Protein AF-A0A1G8CU38-F1 (afdb_monomer)

Organism: NCBI:txid930129
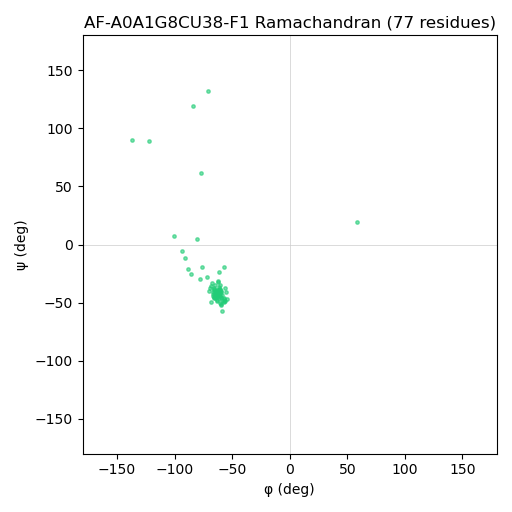
Radius of gyration: 15.64 Å; Cα contacts (8 Å, |Δi|>4): 43; chains: 1; bounding box: 39×24×39 Å

Mean predicted aligned error: 6.43 Å

InterPro domains:
  IPR012851 Spore coat protein CotF-like [PF07875] (5-61)
  IPR012851 Spore coat protein CotF-like [PTHR39183] (4-76)

Solvent-accessible surface area (backbone atoms only — not comparable to full-atom values): 4335 Å² total; per-residue (Å²): 109,73,54,58,56,48,48,52,50,38,52,50,28,54,50,52,34,52,53,32,55,53,50,44,72,69,50,85,49,69,70,57,36,57,51,39,52,52,52,30,54,54,30,49,53,50,31,52,50,47,48,49,56,32,42,78,67,66,62,45,48,80,90,38,65,68,61,39,52,53,50,54,52,52,62,63,69,78,110

Secondary structure (DSSP, 8-state):
-HHHHHHHHHHHHHHHHHHHHHHHHH---HHHHHHHHHHHHHHHHHHHHHHHHHHHTTS--TT-HHHHHHHHHHHHH--

pLDDT: mean 87.35, std 13.25, range [51.12, 98.69]

Sequence (79 aa):
MTGFYAGDLLGLAKTTVRNYAIAITETATSQLRKVLKRQLNSAIDLHARVFRFMYQRSYYPSYNLEKLLQNDVQNAYEH

Foldseek 3Di:
DVLVVLVVQLVVLVVLLVVLVVVLVPDPDPVVNVVSVVVSVVSVVSNVVSVVVCVVVVSAPPVDVVVNVVSVVVVVVVD

Nearest PDB structures (foldseek):
  5l89-assembly3_Z  TM=9.679E-01  e=6.142E-01  Rhodospirillum rubrum
  5l89-assembly3_Y  TM=9.643E-01  e=8.483E-01  Rhodospirillum rubrum
  6sv1-assembly1_I  TM=9.687E-01  e=1.250E+00  Rhodospirillum rubrum
  5n5e-assembly1_e  TM=6.337E-01  e=1.030E+00  Pyrococcus furiosus COM1

Structure (mmCIF, N/CA/C/O backbone):
data_AF-A0A1G8CU38-F1
#
_entry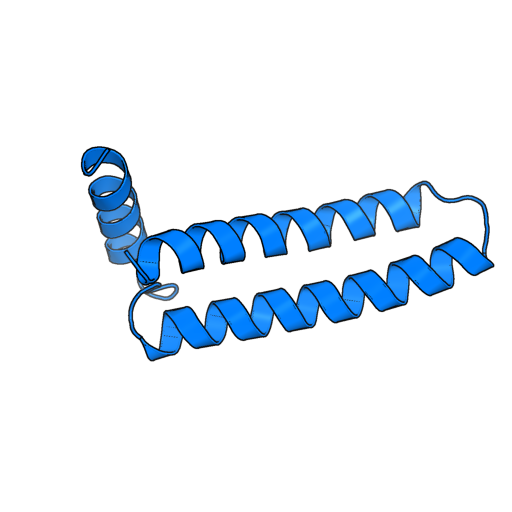.id   AF-A0A1G8CU38-F1
#
loop_
_atom_site.group_PDB
_atom_site.id
_atom_site.type_symbol
_atom_site.label_atom_id
_atom_site.label_alt_id
_atom_site.label_comp_id
_atom_site.label_asym_id
_atom_site.label_entity_id
_atom_site.label_seq_id
_atom_site.pdbx_PDB_ins_code
_atom_site.Cartn_x
_atom_site.Cartn_y
_atom_site.Cartn_z
_atom_site.occupancy
_atom_site.B_iso_or_equiv
_atom_site.auth_seq_id
_atom_site.auth_comp_id
_atom_site.auth_asym_id
_atom_site.auth_atom_id
_atom_site.pdbx_PDB_model_num
ATOM 1 N N . MET A 1 1 ? 11.142 11.528 -18.013 1.00 69.75 1 MET A N 1
ATOM 2 C CA . MET A 1 1 ? 10.193 12.282 -17.153 1.00 69.75 1 MET A CA 1
ATOM 3 C C . MET A 1 1 ? 8.987 11.466 -16.677 1.00 69.75 1 MET A C 1
ATOM 5 O O . MET A 1 1 ? 8.776 11.400 -15.478 1.00 69.75 1 MET A O 1
ATOM 9 N N . THR A 1 2 ? 8.187 10.823 -17.541 1.00 8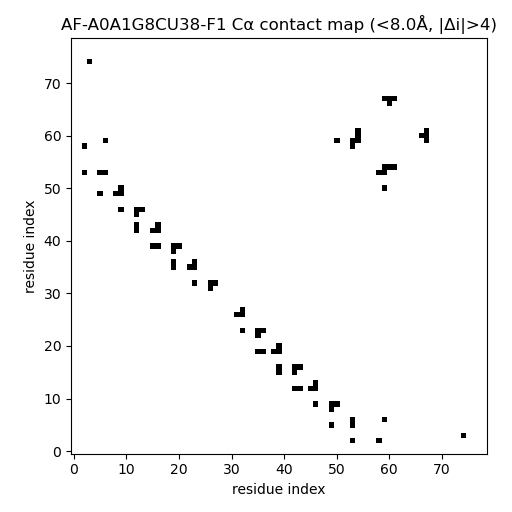2.94 2 THR A N 1
ATOM 10 C CA . THR A 1 2 ? 6.973 10.081 -17.104 1.00 82.94 2 THR A CA 1
ATOM 11 C C . THR A 1 2 ? 7.251 8.911 -16.153 1.00 82.94 2 THR A C 1
ATOM 13 O O . THR A 1 2 ? 6.492 8.706 -15.212 1.00 82.94 2 THR A O 1
ATOM 16 N N . GLY A 1 3 ? 8.330 8.152 -16.378 1.00 82.94 3 GLY A N 1
ATOM 17 C CA . GLY A 1 3 ? 8.737 7.050 -15.497 1.00 82.94 3 GLY A CA 1
ATOM 18 C C . GLY A 1 3 ? 9.152 7.515 -14.099 1.00 82.94 3 GLY A C 1
ATOM 19 O O . GLY A 1 3 ? 8.731 6.910 -13.119 1.00 82.94 3 GLY A O 1
ATOM 20 N N . PHE A 1 4 ? 9.883 8.630 -14.017 1.00 83.06 4 PHE A N 1
ATOM 21 C CA . PHE A 1 4 ? 10.318 9.252 -12.763 1.00 83.06 4 PHE A CA 1
ATOM 22 C C . PHE A 1 4 ? 9.127 9.637 -11.871 1.00 83.06 4 PHE A C 1
ATOM 24 O O . PHE A 1 4 ? 8.970 9.090 -10.784 1.00 83.06 4 PHE A O 1
ATOM 31 N N . TYR A 1 5 ? 8.197 10.455 -12.381 1.00 89.25 5 TYR A N 1
ATOM 32 C CA . TYR A 1 5 ? 7.001 10.848 -11.622 1.00 89.25 5 TYR A CA 1
ATOM 33 C C . TYR A 1 5 ? 6.094 9.663 -11.264 1.00 89.25 5 TYR A C 1
ATOM 35 O O . TYR A 1 5 ? 5.426 9.673 -10.230 1.00 89.25 5 TYR A O 1
ATOM 43 N N . ALA A 1 6 ? 6.050 8.626 -12.108 1.00 89.81 6 ALA A N 1
ATOM 44 C CA . ALA A 1 6 ? 5.330 7.401 -11.779 1.00 89.81 6 ALA A CA 1
ATOM 45 C C . ALA A 1 6 ? 6.006 6.633 -10.630 1.00 89.81 6 ALA A C 1
ATOM 47 O O . ALA A 1 6 ? 5.304 6.072 -9.790 1.00 89.81 6 ALA A O 1
ATOM 48 N N . GLY A 1 7 ? 7.341 6.647 -10.568 1.00 89.44 7 GLY A N 1
ATOM 49 C CA . GLY A 1 7 ? 8.131 6.104 -9.463 1.00 89.44 7 GLY A CA 1
ATOM 50 C C . GLY A 1 7 ? 7.862 6.831 -8.148 1.00 89.44 7 GLY A C 1
ATOM 51 O O . GLY A 1 7 ? 7.538 6.177 -7.154 1.00 89.44 7 GLY A O 1
ATOM 52 N N . ASP A 1 8 ? 7.874 8.166 -8.166 1.00 90.75 8 ASP A N 1
ATOM 53 C CA . ASP A 1 8 ? 7.504 8.991 -7.009 1.00 90.75 8 ASP A CA 1
ATOM 54 C C . ASP A 1 8 ? 6.087 8.672 -6.527 1.00 90.75 8 ASP A C 1
ATOM 56 O O . ASP A 1 8 ? 5.859 8.395 -5.346 1.00 90.75 8 ASP A O 1
ATOM 60 N N . LEU A 1 9 ? 5.123 8.628 -7.453 1.00 94.38 9 LEU A N 1
ATOM 61 C CA . LEU A 1 9 ? 3.739 8.290 -7.136 1.00 94.38 9 LEU A CA 1
ATOM 62 C C . LEU A 1 9 ? 3.609 6.868 -6.567 1.00 94.38 9 LEU A C 1
ATOM 64 O O . LEU A 1 9 ? 2.822 6.644 -5.645 1.00 94.38 9 LEU A O 1
ATOM 68 N N . LEU A 1 10 ? 4.380 5.903 -7.081 1.00 93.94 10 LEU A N 1
ATOM 69 C CA . LEU A 1 10 ? 4.406 4.533 -6.566 1.00 93.94 10 LEU A CA 1
ATOM 70 C C . LEU A 1 10 ? 4.954 4.489 -5.133 1.00 93.94 10 LEU A C 1
ATOM 72 O O . LEU A 1 10 ? 4.406 3.774 -4.288 1.00 93.94 10 LEU A O 1
ATOM 76 N N . GLY A 1 11 ? 6.016 5.249 -4.853 1.00 92.81 11 GLY A N 1
ATOM 77 C CA . GLY A 1 11 ? 6.584 5.414 -3.515 1.00 92.81 11 GLY A CA 1
ATOM 78 C C . GLY A 1 11 ? 5.579 6.025 -2.540 1.00 92.81 11 GLY A C 1
ATOM 79 O O . GLY A 1 11 ? 5.311 5.446 -1.483 1.00 92.81 11 GLY A O 1
ATOM 80 N N . LEU A 1 12 ? 4.947 7.133 -2.936 1.00 96.44 12 LEU A N 1
ATOM 81 C CA . LEU A 1 12 ? 3.897 7.795 -2.162 1.00 96.44 12 LEU A CA 1
ATOM 82 C C . LEU A 1 12 ? 2.735 6.846 -1.864 1.00 96.44 12 LEU A C 1
ATOM 84 O O . LEU A 1 12 ? 2.340 6.726 -0.706 1.00 96.44 12 LEU A O 1
ATOM 88 N N . ALA A 1 13 ? 2.245 6.099 -2.858 1.00 97.00 13 ALA A N 1
ATOM 89 C CA . ALA A 1 13 ? 1.144 5.155 -2.669 1.00 97.00 13 ALA A CA 1
ATOM 90 C C . ALA A 1 13 ? 1.470 4.069 -1.623 1.00 97.00 13 ALA A C 1
ATOM 92 O O . ALA A 1 13 ? 0.627 3.759 -0.779 1.00 97.00 13 ALA A O 1
ATOM 93 N N . LYS A 1 14 ? 2.701 3.530 -1.612 1.00 96.19 14 LYS A N 1
ATOM 94 C CA . LYS A 1 14 ? 3.155 2.576 -0.575 1.00 96.19 14 LYS A CA 1
ATOM 95 C C . LYS A 1 14 ? 3.144 3.213 0.815 1.00 96.19 14 LYS A C 1
ATOM 97 O O . LYS A 1 14 ? 2.690 2.591 1.775 1.00 96.19 14 LYS A O 1
ATOM 102 N N . THR A 1 15 ? 3.641 4.442 0.930 1.00 97.81 15 THR A N 1
ATOM 103 C CA . THR A 1 15 ? 3.654 5.191 2.194 1.00 97.81 15 THR A CA 1
ATOM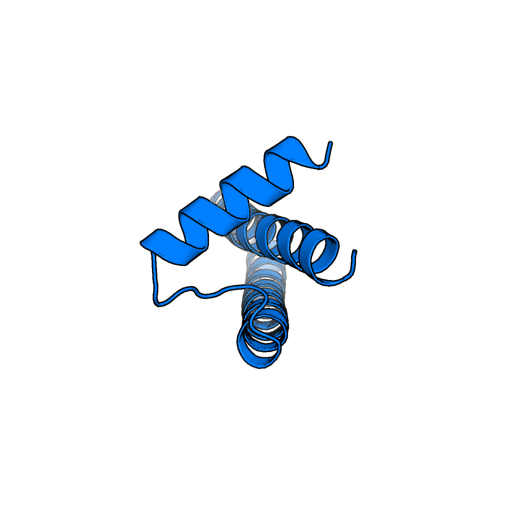 104 C C . THR A 1 15 ? 2.237 5.474 2.686 1.00 97.81 15 THR A C 1
ATOM 106 O O . THR A 1 15 ? 1.940 5.224 3.851 1.00 97.81 15 THR A O 1
ATOM 109 N N . THR A 1 16 ? 1.324 5.881 1.802 1.00 98.12 16 THR A N 1
ATOM 110 C CA . THR A 1 16 ? -0.089 6.106 2.140 1.00 98.12 16 THR A CA 1
ATOM 111 C C . THR A 1 16 ? -0.755 4.846 2.700 1.00 98.12 16 THR A C 1
ATOM 113 O O . THR A 1 16 ? -1.449 4.927 3.712 1.00 98.12 16 THR A O 1
ATOM 116 N N . VAL A 1 17 ? -0.511 3.673 2.101 1.00 98.50 17 VAL A N 1
ATOM 117 C CA . VAL A 1 17 ? -1.025 2.387 2.611 1.00 98.50 17 VAL A CA 1
ATOM 118 C C . VAL A 1 17 ? -0.542 2.125 4.044 1.00 98.50 17 VAL A C 1
ATOM 120 O O . VAL A 1 17 ? -1.354 1.808 4.914 1.00 98.50 17 VAL A O 1
ATOM 123 N N . ARG A 1 18 ? 0.758 2.306 4.320 1.00 98.31 18 ARG A N 1
ATOM 124 C CA . ARG A 1 18 ? 1.319 2.120 5.673 1.00 98.31 18 ARG A CA 1
ATOM 125 C C . ARG A 1 18 ? 0.733 3.110 6.677 1.00 98.31 18 ARG A C 1
ATOM 127 O O . ARG A 1 18 ? 0.329 2.702 7.762 1.00 98.31 18 ARG A O 1
ATOM 134 N N . ASN A 1 19 ? 0.617 4.380 6.296 1.00 98.38 19 ASN A N 1
ATOM 135 C CA . ASN A 1 19 ? 0.078 5.425 7.166 1.00 98.38 19 ASN A CA 1
ATOM 136 C C . ASN A 1 19 ? -1.384 5.158 7.541 1.00 98.38 19 ASN A C 1
ATOM 138 O O . ASN A 1 19 ? -1.764 5.346 8.695 1.00 98.38 19 ASN A O 1
ATOM 142 N N . TYR A 1 20 ? -2.201 4.657 6.608 1.00 98.62 20 TYR A N 1
ATOM 143 C CA . TYR A 1 20 ? -3.567 4.257 6.941 1.00 98.62 20 TYR A CA 1
ATOM 144 C C . TYR A 1 20 ? -3.614 3.070 7.902 1.00 98.62 20 TYR A C 1
ATOM 146 O O . TYR A 1 20 ? -4.453 3.067 8.801 1.00 98.62 20 TYR A O 1
ATOM 154 N N . ALA A 1 21 ? -2.727 2.082 7.754 1.00 98.31 21 ALA A N 1
ATOM 155 C CA . ALA A 1 21 ? -2.653 0.965 8.693 1.00 98.31 21 ALA A CA 1
ATOM 156 C C . ALA A 1 21 ? -2.336 1.447 10.122 1.00 98.31 21 ALA A C 1
ATOM 158 O O . ALA A 1 21 ? -3.034 1.054 11.056 1.00 98.31 21 ALA A O 1
ATOM 159 N N . ILE A 1 22 ? -1.372 2.365 10.268 1.00 98.56 22 ILE A N 1
ATOM 160 C CA . ILE A 1 22 ? -1.020 3.010 11.547 1.00 98.56 22 ILE A CA 1
ATOM 161 C C . ILE A 1 22 ? -2.229 3.763 12.125 1.00 98.56 22 ILE A C 1
ATOM 163 O O . ILE A 1 22 ? -2.660 3.497 13.249 1.00 98.56 22 ILE A O 1
ATOM 167 N N . ALA A 1 23 ? -2.867 4.626 11.330 1.00 98.19 23 ALA A N 1
ATOM 168 C CA . ALA A 1 23 ? -4.026 5.400 11.776 1.00 98.19 23 ALA A CA 1
ATOM 169 C C . ALA A 1 23 ? -5.210 4.507 12.205 1.00 98.19 23 ALA A C 1
ATOM 171 O O . ALA A 1 23 ? -5.938 4.823 13.150 1.00 98.19 23 ALA A O 1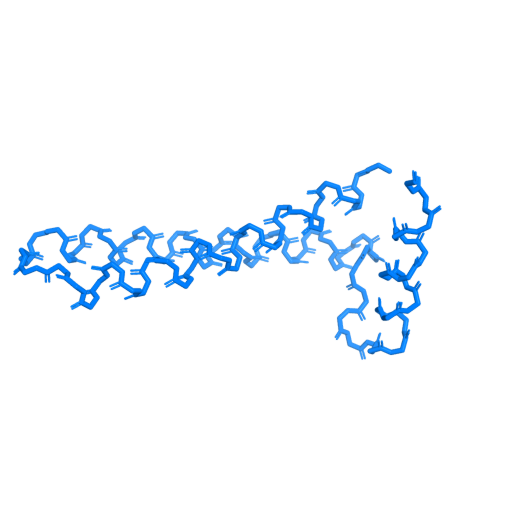
ATOM 172 N N . ILE A 1 24 ? -5.410 3.364 11.536 1.00 98.50 24 ILE A N 1
ATOM 173 C CA . ILE A 1 24 ? -6.433 2.375 11.905 1.00 98.50 24 ILE A CA 1
ATOM 174 C C . ILE A 1 24 ? -6.139 1.754 13.270 1.00 98.50 24 ILE A C 1
ATOM 176 O O . ILE A 1 24 ? -7.098 1.442 13.978 1.00 98.50 24 ILE A O 1
ATOM 180 N N . THR A 1 25 ? -4.872 1.547 13.637 1.00 98.06 25 THR A N 1
ATOM 181 C CA . THR A 1 25 ? -4.500 0.999 14.951 1.00 98.06 25 THR A CA 1
ATOM 182 C C . THR A 1 25 ? -4.566 2.038 16.067 1.00 98.06 25 THR A C 1
ATOM 184 O O . THR A 1 25 ? -4.921 1.684 17.185 1.00 98.06 25 THR A O 1
ATOM 187 N N . GLU A 1 26 ? -4.331 3.315 15.761 1.00 97.94 26 GLU A N 1
ATOM 188 C CA . GLU A 1 26 ? -4.309 4.403 16.752 1.00 97.94 26 GLU A CA 1
ATOM 189 C C . GLU A 1 26 ? -5.682 5.042 17.003 1.00 97.94 26 GLU A C 1
ATOM 191 O O . GLU A 1 26 ? -5.916 5.649 18.048 1.00 97.94 26 GLU A O 1
ATOM 196 N N . THR A 1 27 ? -6.635 4.911 16.074 1.00 96.50 27 THR A N 1
ATOM 197 C CA . THR A 1 27 ? -7.960 5.511 16.263 1.00 96.50 27 THR A CA 1
ATOM 198 C C . THR A 1 27 ? -8.776 4.782 17.338 1.00 96.50 27 THR A C 1
ATOM 200 O O . THR A 1 27 ? -8.922 3.558 17.308 1.00 96.50 27 THR A O 1
ATOM 203 N N . ALA A 1 28 ? -9.378 5.529 18.269 1.00 94.31 28 ALA A N 1
ATOM 204 C CA . ALA A 1 28 ? -10.320 4.992 19.260 1.00 94.31 28 ALA A CA 1
ATOM 205 C C . ALA A 1 28 ? -11.769 4.930 18.729 1.00 94.31 28 ALA A C 1
ATOM 207 O O . ALA A 1 28 ? -12.567 4.093 19.151 1.00 94.31 28 ALA A O 1
ATOM 208 N N . THR A 1 29 ? -12.111 5.773 17.751 1.00 97.81 29 THR A N 1
ATOM 209 C CA . THR A 1 29 ? -13.487 5.942 17.267 1.00 97.81 29 THR A CA 1
ATOM 210 C C . THR A 1 29 ? -13.850 4.889 16.220 1.00 97.81 29 THR A C 1
ATOM 212 O O . THR A 1 29 ? -13.263 4.825 15.138 1.00 97.81 29 THR A O 1
ATOM 215 N N . SER A 1 30 ? -14.871 4.073 16.498 1.00 95.94 30 SER A N 1
ATOM 216 C CA . SER A 1 30 ? -15.275 2.963 15.616 1.00 95.94 30 SER A CA 1
ATOM 217 C C . SER A 1 30 ? -15.695 3.414 14.207 1.00 95.94 30 SER A C 1
ATOM 219 O O . SER A 1 30 ? -15.362 2.763 13.213 1.00 95.94 30 SER A O 1
ATOM 221 N N . GLN A 1 31 ? -16.385 4.552 14.104 1.00 97.50 31 GLN A N 1
ATOM 222 C CA . GLN A 1 31 ? -16.819 5.145 12.841 1.00 97.50 31 GLN A CA 1
ATOM 223 C C . GLN A 1 31 ? -15.612 5.605 12.019 1.00 97.50 31 GLN A C 1
ATOM 225 O O . GLN A 1 31 ? -15.528 5.292 10.831 1.00 97.50 31 GLN A O 1
ATOM 230 N N . LEU A 1 32 ? -14.641 6.257 12.666 1.00 97.38 32 LEU A N 1
ATOM 231 C CA . LEU A 1 32 ? -13.403 6.689 12.021 1.00 97.38 32 LEU A CA 1
ATOM 232 C C . LEU A 1 32 ? -12.597 5.483 11.524 1.00 97.38 32 LEU A C 1
ATOM 234 O O . LEU A 1 32 ? -12.192 5.453 10.365 1.00 97.38 32 LEU A O 1
ATOM 238 N N . ARG A 1 33 ? -12.490 4.417 12.328 1.00 98.38 33 ARG A N 1
ATOM 239 C CA . ARG A 1 33 ? -11.850 3.155 11.916 1.00 98.38 33 ARG A CA 1
ATOM 240 C C . ARG A 1 33 ? -12.468 2.567 10.643 1.00 98.38 33 ARG A C 1
ATOM 242 O O . ARG A 1 33 ? -11.743 2.085 9.776 1.00 98.38 33 ARG A O 1
ATOM 249 N N . LYS A 1 34 ? -13.801 2.609 10.500 1.00 98.38 34 LYS A N 1
ATOM 250 C CA . LYS A 1 34 ? -14.501 2.144 9.284 1.00 98.38 34 LYS A CA 1
ATOM 251 C C . LYS A 1 34 ? -14.180 3.005 8.059 1.00 98.38 34 LYS A C 1
ATOM 253 O O . LYS A 1 34 ? -14.091 2.470 6.956 1.00 98.38 34 LYS A O 1
ATOM 258 N N . VAL A 1 35 ? -14.038 4.319 8.227 1.00 98.50 35 VAL A N 1
ATOM 259 C CA . VAL A 1 35 ? -13.658 5.234 7.137 1.00 98.50 35 VAL A CA 1
ATOM 260 C C . VAL A 1 35 ? -12.213 4.987 6.711 1.00 98.50 35 VAL A C 1
ATOM 262 O O . VAL A 1 35 ? -11.969 4.751 5.530 1.00 98.50 35 VAL A O 1
ATOM 265 N N . LEU A 1 36 ? -11.282 4.928 7.666 1.00 98.56 36 LEU A N 1
ATOM 266 C CA . LEU A 1 36 ? -9.865 4.692 7.387 1.00 98.56 36 LEU A CA 1
ATOM 267 C C . LEU A 1 36 ? -9.632 3.341 6.696 1.00 98.56 36 LEU A C 1
ATOM 269 O O . LEU A 1 36 ? -8.861 3.270 5.748 1.00 98.56 36 LEU A O 1
ATOM 273 N N . LYS A 1 37 ? -10.358 2.279 7.080 1.00 98.50 37 LYS A N 1
ATOM 274 C CA . LYS A 1 37 ? -10.313 0.983 6.371 1.00 98.50 37 LYS A CA 1
ATOM 275 C C . LYS A 1 37 ? -10.744 1.088 4.905 1.00 98.50 37 LYS A C 1
ATOM 277 O O . LYS A 1 37 ? -10.139 0.459 4.044 1.00 98.50 37 LYS A O 1
ATOM 282 N N . ARG A 1 38 ? -11.775 1.884 4.601 1.00 98.62 38 ARG A N 1
ATOM 283 C CA . ARG A 1 38 ? -12.201 2.117 3.210 1.00 98.62 38 ARG A CA 1
ATOM 284 C C . ARG A 1 38 ? -11.144 2.887 2.423 1.00 98.62 38 ARG A C 1
ATOM 286 O O . ARG A 1 38 ? -10.847 2.513 1.295 1.00 98.62 38 ARG A O 1
ATOM 293 N N . GLN A 1 39 ? -10.549 3.910 3.029 1.00 98.50 39 GLN A N 1
ATOM 294 C CA . GLN A 1 39 ? -9.473 4.682 2.406 1.00 98.50 39 GLN A CA 1
ATOM 295 C C . GLN A 1 39 ? -8.203 3.844 2.190 1.00 98.50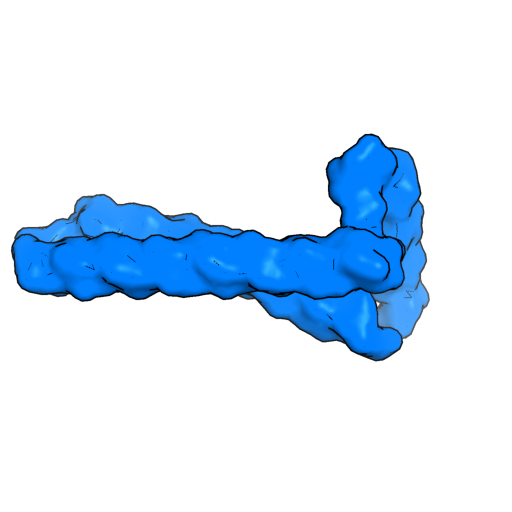 39 GLN A C 1
ATOM 297 O O . GLN A 1 39 ? -7.594 3.948 1.129 1.00 98.50 39 GLN A O 1
ATOM 302 N N . LEU A 1 40 ? -7.858 2.956 3.132 1.00 98.62 40 LEU A N 1
ATOM 303 C CA . LEU A 1 40 ? -6.782 1.974 2.982 1.00 98.62 40 LEU A CA 1
ATOM 304 C C . LEU A 1 40 ? -7.000 1.099 1.742 1.00 98.62 40 LEU A C 1
ATOM 306 O O . LEU A 1 40 ? -6.088 0.962 0.933 1.00 98.62 40 LEU A O 1
ATOM 310 N N . ASN A 1 41 ? -8.206 0.552 1.563 1.00 98.69 41 ASN A N 1
ATOM 311 C CA . ASN A 1 41 ? -8.524 -0.259 0.386 1.00 98.69 41 ASN A CA 1
ATOM 312 C C . ASN A 1 41 ? -8.371 0.550 -0.913 1.00 98.69 41 ASN A C 1
ATOM 314 O O . ASN A 1 41 ? -7.714 0.093 -1.845 1.00 98.69 41 ASN A O 1
ATOM 318 N N . SER A 1 42 ? -8.864 1.792 -0.950 1.00 98.50 42 SER A N 1
ATOM 319 C CA . SER A 1 42 ? -8.666 2.679 -2.106 1.00 98.50 42 SER A CA 1
ATOM 320 C C . SER A 1 42 ? -7.187 2.987 -2.382 1.00 98.50 42 SER A C 1
ATOM 322 O O . SER A 1 42 ? -6.786 3.090 -3.544 1.00 98.50 42 SER A O 1
ATOM 324 N N . ALA A 1 43 ? -6.364 3.128 -1.337 1.00 98.38 43 ALA A N 1
ATOM 325 C CA . ALA A 1 43 ? -4.923 3.341 -1.463 1.00 98.38 43 ALA A CA 1
ATOM 326 C C . ALA A 1 43 ? -4.202 2.092 -2.001 1.00 98.38 43 ALA A C 1
ATOM 328 O O . ALA A 1 43 ? -3.304 2.218 -2.835 1.00 98.38 43 ALA A O 1
ATOM 329 N N . ILE A 1 44 ? -4.630 0.891 -1.594 1.00 98.38 44 ILE A N 1
ATOM 330 C CA . ILE A 1 44 ? -4.144 -0.382 -2.149 1.00 98.38 44 ILE A CA 1
ATOM 331 C C . ILE A 1 44 ? -4.470 -0.469 -3.647 1.00 98.38 44 ILE A C 1
ATOM 333 O O . ILE A 1 44 ? -3.585 -0.774 -4.451 1.00 98.38 44 ILE A O 1
ATOM 337 N N . ASP A 1 45 ? -5.698 -0.124 -4.045 1.00 98.44 45 ASP A N 1
ATOM 338 C CA . ASP A 1 45 ? -6.101 -0.107 -5.456 1.00 98.44 45 ASP A CA 1
ATOM 339 C C . ASP A 1 45 ? -5.312 0.926 -6.270 1.00 98.44 45 ASP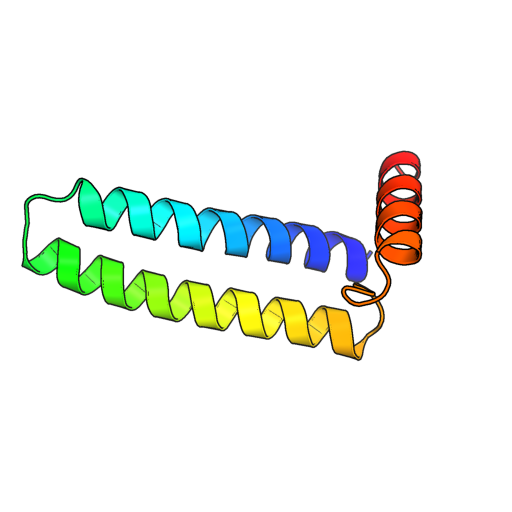 A C 1
ATOM 341 O O . ASP A 1 45 ? -4.922 0.671 -7.412 1.00 98.44 45 ASP A O 1
ATOM 345 N N . LEU A 1 46 ? -5.053 2.107 -5.695 1.00 97.94 46 LEU A N 1
ATOM 346 C CA . LEU A 1 46 ? -4.194 3.118 -6.309 1.00 97.94 46 LEU A CA 1
ATOM 347 C C . LEU A 1 46 ? -2.779 2.575 -6.529 1.00 97.94 46 LEU A C 1
ATOM 349 O O . LEU A 1 46 ? -2.292 2.626 -7.657 1.00 97.94 46 LEU A O 1
ATOM 353 N N . HIS A 1 47 ? -2.155 2.007 -5.496 1.00 97.12 47 HIS A N 1
ATOM 354 C CA . HIS A 1 47 ? -0.832 1.395 -5.603 1.00 97.12 47 HIS A CA 1
ATOM 355 C C . HIS A 1 47 ? -0.785 0.340 -6.719 1.00 97.12 47 HIS A C 1
ATOM 357 O O . HIS A 1 47 ? 0.110 0.374 -7.564 1.00 97.12 47 HIS A O 1
ATOM 363 N N . ALA A 1 48 ? -1.779 -0.553 -6.782 1.00 96.19 48 ALA A N 1
ATOM 364 C CA . ALA A 1 48 ? -1.854 -1.582 -7.817 1.00 96.19 48 ALA A CA 1
ATOM 365 C C . ALA A 1 48 ? -1.981 -0.991 -9.233 1.00 96.19 48 ALA A C 1
ATOM 367 O O . ALA A 1 48 ? -1.343 -1.481 -10.167 1.00 96.19 48 ALA A O 1
ATOM 368 N N . ARG A 1 49 ? -2.777 0.073 -9.408 1.00 97.06 49 ARG A N 1
ATOM 369 C CA . ARG A 1 49 ? -2.915 0.772 -10.697 1.00 97.06 49 ARG A CA 1
ATOM 370 C C . ARG A 1 49 ? -1.610 1.430 -11.136 1.00 97.06 49 ARG A C 1
ATOM 372 O O . ARG A 1 49 ? -1.219 1.255 -12.288 1.00 97.06 49 ARG A O 1
ATOM 379 N N . VAL A 1 50 ? -0.925 2.129 -10.231 1.00 94.56 50 VAL A N 1
ATOM 380 C CA . VAL A 1 50 ? 0.361 2.786 -10.526 1.00 94.56 50 VAL A CA 1
ATOM 381 C C . VAL A 1 50 ? 1.426 1.744 -10.869 1.00 94.56 50 VAL A C 1
ATOM 383 O O . VAL A 1 50 ? 2.107 1.871 -11.883 1.00 94.56 50 VAL A O 1
ATOM 386 N N . PHE A 1 51 ? 1.505 0.659 -10.096 1.00 91.81 51 PHE A N 1
ATOM 387 C CA . PHE A 1 51 ? 2.416 -0.448 -10.379 1.00 91.81 51 PHE A CA 1
ATOM 388 C C . PHE A 1 51 ? 2.175 -1.046 -11.771 1.00 91.81 51 PHE A C 1
ATOM 390 O O . PHE A 1 51 ? 3.109 -1.169 -12.559 1.00 91.81 51 PHE A O 1
ATOM 397 N N . ARG A 1 52 ? 0.918 -1.368 -12.113 1.00 92.44 52 ARG A N 1
ATOM 398 C CA . ARG A 1 52 ? 0.566 -1.912 -13.437 1.00 92.44 52 ARG A CA 1
ATOM 399 C C . ARG A 1 52 ? 0.915 -0.944 -14.563 1.00 92.44 52 ARG A C 1
ATOM 401 O O . ARG A 1 52 ? 1.455 -1.381 -15.572 1.00 92.44 52 ARG A O 1
ATOM 408 N N . PHE A 1 53 ? 0.650 0.350 -14.378 1.00 92.75 53 PHE A N 1
ATOM 409 C CA . PHE A 1 53 ? 1.014 1.394 -15.338 1.00 92.75 53 PHE A CA 1
ATOM 410 C C . PHE A 1 53 ? 2.522 1.408 -15.619 1.00 92.75 53 PHE A C 1
ATOM 412 O O . PHE A 1 53 ? 2.925 1.472 -16.781 1.00 92.75 53 PHE A O 1
ATOM 419 N N . MET A 1 54 ? 3.347 1.337 -14.569 1.00 90.69 54 MET A N 1
ATOM 420 C CA . MET A 1 54 ? 4.805 1.326 -14.709 1.00 90.69 54 MET A CA 1
ATOM 421 C C . MET A 1 54 ? 5.311 0.018 -15.314 1.00 90.69 54 MET A C 1
ATOM 423 O O . MET A 1 54 ? 6.197 0.043 -16.166 1.00 90.69 54 MET A O 1
ATOM 427 N N . TYR A 1 55 ? 4.728 -1.111 -14.909 1.00 86.50 55 TYR A N 1
ATOM 428 C CA . TYR A 1 55 ? 5.089 -2.433 -15.409 1.00 86.50 55 TYR A CA 1
ATOM 429 C C . TYR A 1 55 ? 4.801 -2.577 -16.910 1.00 86.50 55 TYR A C 1
ATOM 431 O O . TYR A 1 55 ? 5.687 -2.949 -17.671 1.00 86.50 55 TYR A O 1
ATOM 439 N N . GLN A 1 56 ? 3.599 -2.199 -17.360 1.00 89.19 56 GLN A N 1
ATOM 440 C CA . GLN A 1 56 ? 3.197 -2.261 -18.775 1.00 89.19 56 GLN A CA 1
ATOM 441 C C . GLN A 1 56 ? 4.052 -1.378 -19.695 1.00 89.19 56 GLN A C 1
ATOM 443 O O . GLN A 1 56 ? 4.126 -1.634 -20.893 1.00 89.19 56 GLN A O 1
ATOM 448 N N . ARG A 1 57 ? 4.686 -0.334 -19.148 1.00 86.88 57 ARG A N 1
ATOM 449 C CA . ARG A 1 57 ? 5.575 0.582 -19.880 1.00 86.88 57 ARG A CA 1
ATOM 450 C C . ARG A 1 57 ? 7.063 0.284 -19.675 1.00 86.88 57 ARG A C 1
ATOM 452 O O . ARG A 1 57 ? 7.896 1.078 -20.099 1.00 86.88 57 ARG A O 1
ATOM 459 N N . SER A 1 58 ? 7.402 -0.825 -19.013 1.00 82.56 58 SER A N 1
ATOM 460 C CA . SER A 1 58 ? 8.783 -1.209 -18.680 1.00 82.56 58 SER A CA 1
ATOM 461 C C . SER A 1 58 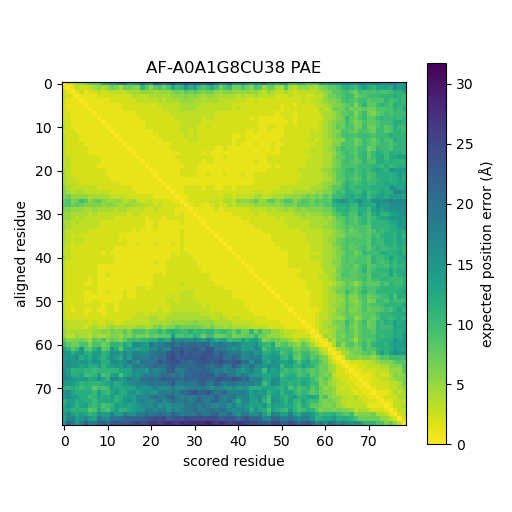? 9.546 -0.182 -17.829 1.00 82.56 58 SER A C 1
ATOM 463 O O . SER A 1 58 ? 10.769 -0.230 -17.757 1.00 82.56 58 SER A O 1
ATOM 465 N N . TYR A 1 59 ? 8.841 0.725 -17.145 1.00 79.31 59 TYR A N 1
ATOM 466 C CA . TYR A 1 59 ? 9.446 1.708 -16.236 1.00 79.31 59 TYR A CA 1
ATOM 467 C C . TYR A 1 59 ? 9.861 1.093 -14.900 1.00 79.31 59 TYR A C 1
ATOM 469 O O . TYR A 1 59 ? 10.665 1.671 -14.179 1.00 79.31 59 TYR A O 1
ATOM 477 N N . TYR A 1 60 ? 9.306 -0.070 -14.555 1.00 69.56 60 TYR A N 1
ATOM 478 C CA . TYR A 1 60 ? 9.596 -0.754 -13.302 1.00 69.56 60 TYR A CA 1
ATOM 479 C C . TYR A 1 60 ? 9.777 -2.256 -13.553 1.00 69.56 60 TYR A C 1
ATOM 481 O O . TYR A 1 60 ? 8.796 -3.007 -13.527 1.00 69.56 60 TYR A O 1
ATOM 489 N N . PRO A 1 61 ? 11.008 -2.724 -13.833 1.00 68.31 61 PRO A N 1
ATOM 490 C CA . PRO A 1 61 ? 11.295 -4.137 -14.057 1.00 68.31 61 PRO A CA 1
ATOM 491 C C . PRO A 1 61 ? 11.333 -4.900 -12.720 1.00 68.31 61 PRO A C 1
ATOM 493 O O . PRO A 1 61 ? 12.344 -5.482 -12.352 1.00 68.31 61 PRO A O 1
ATOM 496 N N . SER A 1 62 ? 10.219 -4.922 -11.982 1.00 63.66 62 SER A N 1
ATOM 497 C CA . SER A 1 62 ? 10.102 -5.472 -10.617 1.00 63.66 62 SER A CA 1
ATOM 498 C C . SER A 1 62 ? 10.499 -6.940 -10.455 1.00 63.66 62 SER A C 1
ATOM 500 O O . SER A 1 62 ? 10.751 -7.379 -9.339 1.00 63.66 62 SER A O 1
ATOM 502 N N . TYR A 1 63 ? 10.528 -7.705 -11.547 1.00 61.56 63 TYR A N 1
ATOM 503 C CA . TYR A 1 63 ? 10.938 -9.113 -11.553 1.00 61.56 63 TYR A CA 1
ATOM 504 C C . TYR A 1 63 ? 12.424 -9.310 -11.882 1.00 61.56 63 TYR A C 1
ATOM 506 O O . TYR A 1 63 ? 12.919 -10.430 -11.821 1.00 61.56 63 TYR A O 1
ATOM 514 N N . ASN A 1 64 ? 13.141 -8.238 -12.227 1.00 69.44 64 ASN A N 1
ATOM 515 C CA . ASN A 1 64 ? 14.578 -8.251 -12.456 1.00 69.44 64 ASN A CA 1
ATOM 516 C C . ASN A 1 64 ? 15.229 -7.239 -11.505 1.00 69.44 64 ASN A C 1
ATOM 518 O O . ASN A 1 64 ? 15.372 -6.060 -11.827 1.00 69.44 64 ASN A O 1
ATOM 522 N N . LEU A 1 65 ? 15.581 -7.726 -10.313 1.00 58.91 65 LEU A N 1
ATOM 523 C CA . LEU A 1 65 ? 16.156 -6.925 -9.231 1.00 58.91 65 LEU A CA 1
ATOM 524 C C . LEU A 1 65 ? 17.430 -6.184 -9.666 1.00 58.91 65 LEU A C 1
ATOM 526 O O . LEU A 1 65 ? 17.625 -5.036 -9.290 1.00 58.91 65 LEU A O 1
ATOM 530 N N . GLU A 1 66 ? 18.259 -6.809 -10.500 1.00 68.06 66 GLU A N 1
ATOM 531 C CA . GLU A 1 66 ? 19.499 -6.221 -11.013 1.00 68.06 66 GLU A CA 1
ATOM 532 C C . GLU A 1 66 ? 19.222 -5.012 -11.923 1.00 68.06 66 GLU A C 1
ATOM 534 O O . GLU A 1 66 ? 19.802 -3.943 -11.736 1.00 68.06 66 GLU A O 1
ATOM 539 N N . LYS A 1 67 ?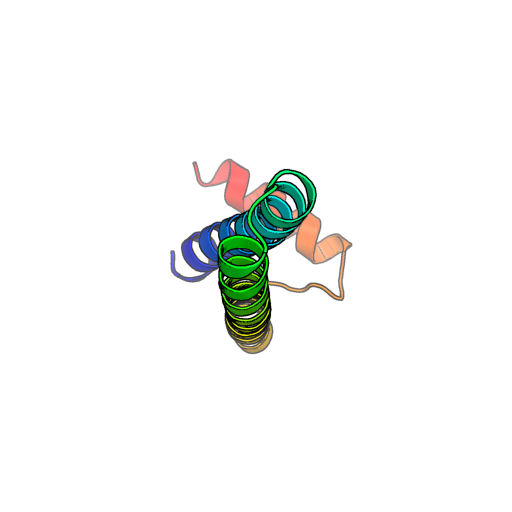 18.249 -5.129 -12.837 1.00 66.00 67 LYS A N 1
ATOM 540 C CA . LYS A 1 67 ? 17.792 -4.007 -13.676 1.00 66.00 67 LYS A CA 1
ATOM 541 C C . LYS A 1 67 ? 17.082 -2.917 -12.881 1.00 66.00 67 LYS A C 1
ATOM 543 O O . LYS A 1 67 ? 17.165 -1.749 -13.243 1.00 66.00 67 LYS A O 1
ATOM 548 N N . LEU A 1 68 ? 16.361 -3.290 -11.826 1.00 65.75 68 LEU A N 1
ATOM 549 C CA . LEU A 1 68 ? 15.685 -2.335 -10.953 1.00 65.75 68 LEU A CA 1
ATOM 550 C C . LEU A 1 68 ? 16.706 -1.461 -10.215 1.00 65.75 68 LEU A C 1
ATOM 552 O O . LEU A 1 68 ? 16.584 -0.243 -10.245 1.00 65.75 68 LEU A O 1
ATOM 556 N N . LEU A 1 69 ? 17.759 -2.073 -9.666 1.00 65.88 69 LEU A N 1
ATOM 557 C CA . LEU A 1 69 ? 18.857 -1.357 -9.015 1.00 65.88 69 LEU A CA 1
ATOM 558 C C . LEU A 1 69 ? 19.641 -0.472 -9.994 1.00 65.88 69 LEU A C 1
ATOM 560 O O . LEU A 1 69 ? 19.941 0.670 -9.665 1.00 65.88 69 LEU A O 1
ATOM 564 N N . GLN A 1 70 ? 19.936 -0.954 -11.206 1.00 69.62 70 GLN A N 1
ATOM 565 C CA . GLN A 1 70 ? 20.605 -0.140 -12.233 1.00 69.62 70 GLN A CA 1
ATOM 566 C C . GLN A 1 70 ? 19.779 1.091 -12.630 1.00 69.62 70 GLN A C 1
ATOM 568 O O . GLN A 1 70 ? 20.327 2.187 -12.737 1.00 69.62 70 GLN A O 1
ATOM 573 N N . ASN A 1 71 ? 18.465 0.927 -12.807 1.00 69.12 71 ASN A N 1
ATOM 574 C CA . ASN A 1 71 ? 17.572 2.041 -13.117 1.00 69.12 71 ASN A CA 1
ATOM 575 C C . ASN A 1 71 ? 17.468 3.039 -11.955 1.00 69.12 71 ASN A C 1
ATOM 577 O O . ASN A 1 71 ? 17.465 4.242 -12.199 1.00 69.12 71 ASN A O 1
ATOM 581 N N . ASP A 1 72 ? 17.401 2.563 -10.708 1.00 68.25 72 ASP A N 1
ATOM 582 C CA . ASP A 1 72 ? 17.370 3.432 -9.525 1.00 68.25 72 ASP A CA 1
ATOM 583 C C . ASP A 1 72 ? 18.658 4.266 -9.411 1.00 68.25 72 ASP A C 1
ATOM 585 O O . ASP A 1 72 ? 18.596 5.463 -9.131 1.00 68.25 72 ASP A O 1
ATOM 589 N N . VAL A 1 73 ? 19.817 3.666 -9.706 1.00 72.12 73 VAL A N 1
ATOM 590 C CA . VAL A 1 73 ? 21.114 4.359 -9.740 1.00 72.12 73 VAL A CA 1
ATOM 591 C C . VAL A 1 73 ? 21.163 5.404 -10.859 1.00 72.12 73 VAL A C 1
ATOM 593 O O . VAL A 1 73 ? 21.550 6.541 -10.609 1.00 72.12 73 VAL A O 1
ATOM 596 N N . GLN A 1 74 ? 20.726 5.059 -12.073 1.00 72.88 74 GLN A N 1
ATOM 597 C CA . GLN A 1 74 ? 20.673 6.000 -13.198 1.00 72.88 74 GLN A CA 1
ATOM 598 C C . GLN A 1 74 ? 19.772 7.205 -12.889 1.00 72.88 74 GLN A C 1
ATOM 600 O O . GLN A 1 74 ? 20.180 8.345 -13.091 1.00 72.88 74 GLN A O 1
ATOM 605 N N . ASN A 1 75 ? 18.577 6.963 -12.340 1.00 69.44 75 ASN A N 1
ATOM 606 C CA . ASN A 1 75 ? 17.647 8.029 -11.961 1.00 69.44 75 ASN A CA 1
ATOM 607 C C . ASN A 1 75 ? 18.225 8.949 -10.873 1.00 69.44 75 ASN A C 1
ATOM 609 O O . ASN A 1 75 ? 17.916 10.135 -10.861 1.00 69.44 75 ASN A O 1
ATOM 613 N N . ALA A 1 76 ? 19.061 8.429 -9.968 1.00 73.88 76 ALA A N 1
ATOM 614 C CA . ALA A 1 76 ? 19.707 9.230 -8.931 1.00 73.88 76 ALA A CA 1
ATOM 615 C C . ALA A 1 76 ? 20.814 10.155 -9.475 1.00 73.88 76 ALA A C 1
ATOM 617 O O . ALA A 1 76 ? 21.060 11.197 -8.876 1.00 73.88 76 ALA A O 1
ATOM 618 N N . TYR A 1 77 ? 21.465 9.790 -10.588 1.00 72.25 77 TYR A N 1
ATOM 619 C CA . TYR A 1 77 ? 22.534 10.576 -11.225 1.00 72.25 77 TYR A CA 1
ATOM 620 C C . TYR A 1 77 ? 22.044 11.567 -12.294 1.00 72.25 77 TYR A C 1
ATOM 622 O O . TYR A 1 77 ? 22.822 12.403 -12.746 1.00 72.25 77 TYR A O 1
ATOM 630 N N . GLU A 1 78 ? 20.781 11.484 -12.722 1.00 62.16 78 GLU A N 1
ATOM 631 C CA . GLU A 1 78 ? 20.156 12.470 -13.623 1.00 62.16 78 GLU A CA 1
ATOM 632 C C . GLU A 1 78 ? 19.675 13.746 -12.892 1.00 62.16 78 GLU A C 1
ATOM 634 O O . GLU A 1 78 ? 19.089 14.635 -13.516 1.00 62.16 78 GLU A O 1
ATOM 639 N N . HIS A 1 79 ? 19.956 13.845 -11.589 1.00 51.12 79 HIS A N 1
ATOM 640 C CA . HIS A 1 79 ? 19.785 15.021 -10.731 1.00 51.12 79 HIS A CA 1
ATOM 641 C C . HIS A 1 79 ? 21.123 15.704 -10.440 1.00 51.12 79 HIS A C 1
ATOM 643 O O . HIS A 1 79 ? 21.100 16.946 -10.282 1.00 51.12 79 HIS A O 1
#